Protein AF-A0A5M8FID5-F1 (afdb_monomer)

Secondary structure (DSSP, 8-state):
---HHHHHHHHHHHHHHHHHTTTGGG-TT-HHHHHHHHHHHHHHHHHIIIIIHHHHHHHSPPP-HHHHHTTTTSHHHHHHHHHHHHHHHHHHHHHT----GGGSPP------

Organism: NCBI:txid424902

Radius of gyration: 14.13 Å; Cα contacts (8 Å, |Δi|>4): 134; chains: 1; bounding box: 32×46×34 Å

Sequence (112 aa):
MSDPEILSQLFDLLAELTAESEGYLDRQDDPQLWYNRGYANGMAAALRALGLGDRVDALIEPDPYEVARDQDHLPWGKAYAHGRDLGATQTYEVLGADRHPDLQPPTSTPHA

pLDDT: mean 87.91, std 15.51, range [40.5, 98.31]

Structure (mmCIF, N/CA/C/O backbone):
data_AF-A0A5M8FID5-F1
#
_entry.id   AF-A0A5M8FID5-F1
#
loop_
_atom_site.group_PDB
_atom_site.id
_atom_site.type_symbol
_atom_site.label_atom_id
_atom_site.label_alt_id
_atom_site.label_comp_id
_atom_site.label_asym_id
_atom_site.label_entity_id
_atom_site.label_seq_id
_atom_site.pdbx_PDB_ins_code
_atom_site.Cartn_x
_atom_site.Cartn_y
_atom_site.Cartn_z
_atom_site.occupancy
_atom_site.B_iso_or_equiv
_atom_site.auth_seq_id
_atom_site.auth_comp_id
_atom_site.auth_asym_id
_atom_site.auth_atom_id
_atom_site.pdbx_PDB_model_num
ATOM 1 N N . MET A 1 1 ? -10.101 4.169 19.917 1.00 52.84 1 MET A N 1
ATOM 2 C CA . MET A 1 1 ? -10.850 4.639 18.734 1.00 52.84 1 MET A CA 1
ATOM 3 C C . MET A 1 1 ? -9.875 5.450 17.918 1.00 52.84 1 MET A C 1
ATOM 5 O O . MET A 1 1 ? -9.448 6.484 18.413 1.00 52.84 1 MET A O 1
ATOM 9 N N . SER A 1 2 ? -9.442 4.937 16.769 1.00 65.06 2 SER A N 1
ATOM 10 C CA . SER A 1 2 ? -8.524 5.664 15.891 1.00 65.06 2 SER A CA 1
ATOM 11 C C . SER A 1 2 ? -9.199 6.942 15.391 1.00 65.06 2 SER A C 1
ATOM 13 O O . SER A 1 2 ? -10.412 6.955 15.167 1.00 65.06 2 SER A O 1
ATOM 15 N N . ASP A 1 3 ? -8.428 8.018 15.286 1.00 85.31 3 ASP A N 1
ATOM 16 C CA . ASP A 1 3 ? -8.919 9.324 14.853 1.00 85.31 3 ASP A CA 1
ATOM 17 C C . ASP A 1 3 ? -9.439 9.233 13.400 1.00 85.31 3 ASP A C 1
ATOM 19 O O . ASP A 1 3 ? -8.704 8.761 12.524 1.00 85.31 3 ASP A O 1
ATOM 23 N N . PRO A 1 4 ? -10.696 9.628 13.112 1.00 87.44 4 PRO A N 1
ATOM 24 C CA . PRO A 1 4 ? -11.240 9.590 11.755 1.00 87.44 4 PRO A CA 1
ATOM 25 C C . PRO A 1 4 ? -10.421 10.412 10.749 1.00 87.44 4 PRO A C 1
ATOM 27 O O . PRO A 1 4 ? -10.412 10.066 9.567 1.00 87.44 4 PRO A O 1
ATOM 30 N N . GLU A 1 5 ? -9.720 11.458 11.196 1.00 92.75 5 GLU A N 1
ATOM 31 C CA . GLU A 1 5 ? -8.836 12.252 10.344 1.00 92.75 5 GLU A CA 1
ATOM 32 C C . GLU A 1 5 ? -7.596 11.453 9.927 1.00 92.75 5 GLU A C 1
ATOM 34 O O . GLU A 1 5 ? -7.293 11.364 8.737 1.00 92.75 5 GLU A O 1
ATOM 39 N N . ILE A 1 6 ? -6.942 10.782 10.882 1.00 94.00 6 ILE A N 1
ATOM 40 C CA . ILE A 1 6 ? -5.803 9.888 10.616 1.00 94.00 6 ILE A CA 1
ATOM 41 C C . ILE A 1 6 ? -6.211 8.783 9.645 1.00 94.00 6 ILE A C 1
ATOM 43 O O . ILE A 1 6 ? -5.477 8.465 8.709 1.00 94.00 6 ILE A O 1
ATOM 47 N N . LEU A 1 7 ? -7.399 8.208 9.838 1.00 94.81 7 LEU A N 1
ATOM 48 C CA . LEU A 1 7 ? -7.888 7.173 8.942 1.00 94.81 7 LEU A CA 1
ATOM 49 C C . LEU A 1 7 ? -8.059 7.701 7.512 1.00 94.81 7 LEU A C 1
ATOM 51 O O . LEU A 1 7 ? -7.703 7.001 6.570 1.00 94.81 7 LEU A O 1
ATOM 55 N N . SER A 1 8 ? -8.575 8.923 7.339 1.00 95.62 8 SER A N 1
ATOM 56 C CA . SER A 1 8 ? -8.664 9.551 6.015 1.00 95.62 8 SER A CA 1
ATOM 57 C C . SER A 1 8 ? -7.287 9.726 5.383 1.00 95.62 8 SER A C 1
ATOM 59 O O . SER A 1 8 ? -7.090 9.286 4.256 1.00 95.62 8 SER A O 1
ATOM 61 N N . GLN A 1 9 ? -6.324 10.268 6.133 1.00 96.88 9 GLN A N 1
ATOM 62 C CA . GLN A 1 9 ? -4.959 10.489 5.646 1.00 96.88 9 GLN A CA 1
ATOM 63 C C . GLN A 1 9 ? -4.275 9.184 5.212 1.00 96.88 9 GLN A C 1
ATOM 65 O O . GLN A 1 9 ? -3.566 9.167 4.211 1.00 96.88 9 GLN A O 1
ATOM 70 N N . LEU A 1 10 ? -4.513 8.072 5.917 1.00 97.25 10 LEU A N 1
ATOM 71 C CA . LEU A 1 10 ? -3.990 6.761 5.516 1.00 97.25 10 LEU A CA 1
ATOM 72 C C . LEU A 1 10 ? -4.589 6.267 4.195 1.00 97.25 10 LEU A C 1
ATOM 74 O O . LEU A 1 10 ? -3.874 5.662 3.400 1.00 97.25 10 LEU A O 1
ATOM 78 N N . PHE A 1 11 ? -5.880 6.510 3.950 1.00 97.81 11 PHE A N 1
ATOM 79 C CA . PHE A 1 11 ? -6.495 6.171 2.666 1.00 97.81 11 PHE A CA 1
ATOM 80 C C . PHE A 1 11 ? -5.988 7.072 1.539 1.00 97.81 11 PHE A C 1
ATOM 82 O O . PHE A 1 11 ? -5.700 6.563 0.459 1.00 97.81 11 PHE A O 1
ATOM 89 N N . ASP A 1 12 ? -5.820 8.369 1.792 1.00 98.12 12 ASP A N 1
ATOM 90 C CA . ASP A 1 12 ? -5.274 9.301 0.801 1.00 98.12 12 ASP A CA 1
ATOM 91 C C . ASP A 1 12 ? -3.842 8.898 0.412 1.00 98.12 12 ASP A C 1
ATOM 93 O O . ASP A 1 12 ? -3.540 8.743 -0.771 1.00 98.12 12 ASP A O 1
ATOM 97 N N . LEU A 1 13 ? -2.996 8.597 1.404 1.00 98.25 13 LEU A N 1
ATOM 98 C CA . LEU A 1 13 ? -1.633 8.111 1.185 1.00 98.25 13 LEU A CA 1
ATOM 99 C C . LEU A 1 13 ? -1.604 6.763 0.449 1.00 98.25 13 LEU A C 1
ATOM 101 O O . LEU A 1 13 ? -0.769 6.554 -0.429 1.00 98.25 13 LEU A O 1
ATOM 105 N N . LEU A 1 14 ? -2.507 5.837 0.789 1.00 98.31 14 LEU A N 1
ATOM 106 C CA . LEU A 1 14 ? -2.613 4.554 0.094 1.00 98.31 14 LEU A CA 1
ATOM 107 C C . LEU A 1 14 ? -2.920 4.754 -1.396 1.00 98.31 14 LEU A C 1
ATOM 109 O O . LEU A 1 14 ? -2.298 4.104 -2.239 1.00 98.31 14 LEU A O 1
ATOM 113 N N . ALA A 1 15 ? -3.869 5.635 -1.717 1.00 98.06 15 ALA A N 1
ATOM 114 C CA . ALA A 1 15 ? -4.233 5.935 -3.097 1.00 98.06 15 ALA A CA 1
ATOM 115 C C . ALA A 1 15 ? -3.068 6.582 -3.858 1.00 98.06 15 ALA A C 1
ATOM 117 O O . ALA A 1 15 ? -2.745 6.139 -4.959 1.00 98.06 15 ALA A O 1
ATOM 118 N N . GLU A 1 16 ? -2.409 7.572 -3.252 1.00 98.19 16 GLU A N 1
ATOM 119 C CA . GLU A 1 16 ? -1.258 8.269 -3.833 1.00 98.19 16 GLU A CA 1
ATOM 120 C C . GLU A 1 16 ? -0.110 7.300 -4.129 1.00 98.19 16 GLU A C 1
ATOM 122 O O . GLU A 1 16 ? 0.293 7.160 -5.282 1.00 98.19 16 GLU A O 1
ATOM 127 N N . LEU A 1 17 ? 0.342 6.533 -3.131 1.00 97.88 17 LEU A N 1
ATOM 128 C CA . LEU A 1 17 ? 1.425 5.565 -3.319 1.00 97.88 17 LEU A CA 1
ATOM 129 C C . LEU A 1 17 ? 1.076 4.508 -4.366 1.00 97.88 17 LEU A C 1
ATOM 131 O O . LEU A 1 17 ? 1.946 4.102 -5.135 1.00 97.88 17 LEU A O 1
ATOM 135 N N . THR A 1 18 ? -0.178 4.052 -4.414 1.00 97.06 18 THR A N 1
ATOM 136 C CA . THR A 1 18 ? -0.621 3.074 -5.417 1.00 97.06 18 THR A CA 1
ATOM 137 C C . THR A 1 18 ? -0.577 3.667 -6.825 1.00 97.06 18 THR A C 1
ATOM 139 O O . THR A 1 18 ? -0.106 2.997 -7.741 1.00 97.06 18 THR A O 1
ATOM 142 N N . ALA A 1 19 ? -1.016 4.911 -7.008 1.00 96.75 19 ALA A N 1
ATOM 143 C CA . ALA A 1 19 ? -0.981 5.578 -8.306 1.00 96.75 19 ALA A CA 1
ATOM 144 C C . ALA A 1 19 ? 0.456 5.884 -8.758 1.00 96.75 19 ALA A C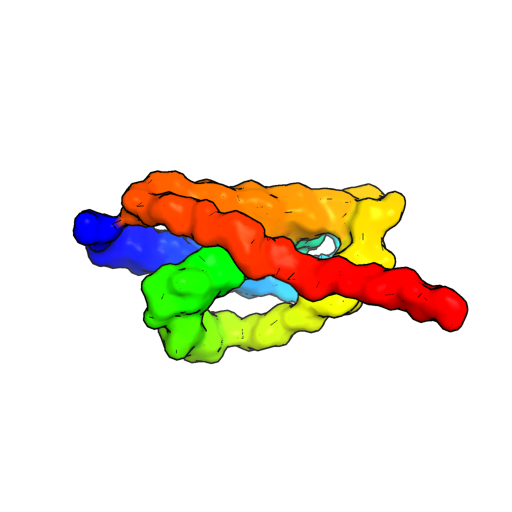 1
ATOM 146 O O . ALA A 1 19 ? 0.829 5.598 -9.891 1.00 96.75 19 ALA A O 1
ATOM 147 N N . GLU A 1 20 ? 1.295 6.411 -7.866 1.00 97.44 20 GLU A N 1
ATOM 148 C CA . GLU A 1 20 ? 2.677 6.781 -8.193 1.00 97.44 20 GLU A CA 1
ATOM 149 C C . GLU A 1 20 ? 3.575 5.580 -8.494 1.00 97.44 20 GLU A C 1
ATOM 151 O O . GLU A 1 20 ? 4.562 5.709 -9.215 1.00 97.44 20 GLU A O 1
ATOM 156 N N . SER A 1 21 ? 3.238 4.410 -7.949 1.00 96.44 21 SER A N 1
ATOM 157 C CA . SER A 1 21 ? 3.977 3.162 -8.161 1.00 96.44 21 SER A CA 1
ATOM 158 C C . SER A 1 21 ? 3.338 2.225 -9.188 1.00 96.44 21 SER A C 1
ATOM 160 O O . SER A 1 21 ? 3.673 1.038 -9.255 1.00 96.44 21 SER A O 1
ATOM 162 N N . GLU A 1 22 ? 2.421 2.731 -10.012 1.00 94.44 22 GLU A N 1
ATOM 163 C CA . GLU A 1 22 ? 1.894 1.977 -11.146 1.00 94.44 22 GLU A CA 1
ATOM 164 C C . GLU A 1 22 ? 3.022 1.578 -12.119 1.00 94.44 22 GLU A C 1
ATOM 166 O O . GLU A 1 22 ? 3.975 2.321 -12.355 1.00 94.44 22 GLU A O 1
ATOM 171 N N . GLY A 1 23 ? 2.949 0.359 -12.663 1.00 92.69 23 GLY A N 1
ATOM 172 C CA . GLY A 1 23 ? 3.966 -0.159 -13.586 1.00 92.69 23 GLY A CA 1
ATOM 173 C C . GLY A 1 23 ? 5.304 -0.532 -12.934 1.00 92.69 23 GLY A C 1
ATOM 174 O O . GLY A 1 23 ? 6.266 -0.812 -13.648 1.00 92.69 23 GL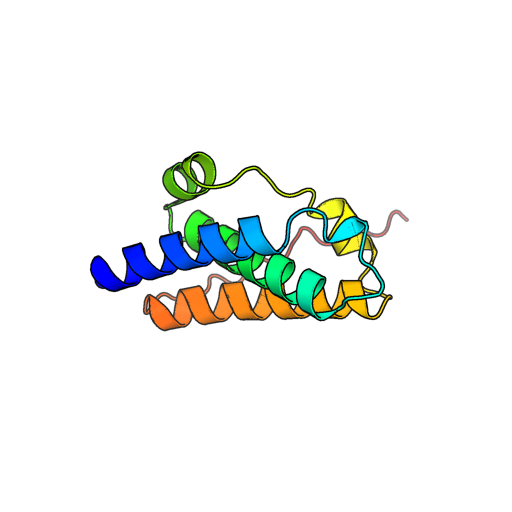Y A O 1
ATOM 175 N N . TYR A 1 24 ? 5.390 -0.586 -11.597 1.00 94.81 24 TYR A N 1
ATOM 176 C CA . TYR A 1 24 ? 6.628 -0.944 -10.886 1.00 94.81 24 TYR A CA 1
ATOM 177 C C . TYR A 1 24 ? 7.272 -2.255 -11.370 1.00 94.81 24 TYR A C 1
ATOM 179 O O . TYR A 1 24 ? 8.497 -2.343 -11.421 1.00 94.81 24 TYR A O 1
ATOM 187 N N . LEU A 1 25 ? 6.475 -3.248 -11.786 1.00 94.00 25 LEU A N 1
ATOM 188 C CA . LEU A 1 25 ? 6.972 -4.535 -12.291 1.00 94.00 25 LEU A CA 1
ATOM 189 C C . LEU A 1 25 ? 7.915 -4.388 -13.498 1.00 94.00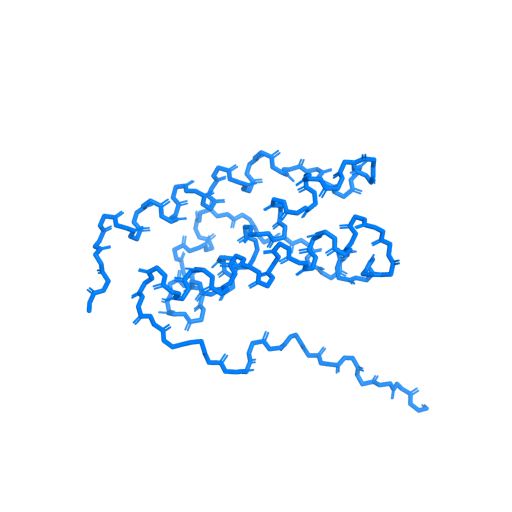 25 LEU A C 1
ATOM 191 O O . LEU A 1 25 ? 8.845 -5.185 -13.643 1.00 94.00 25 LEU A O 1
ATOM 195 N N . ASP A 1 26 ? 7.724 -3.347 -14.311 1.00 94.31 26 ASP A N 1
ATOM 196 C CA . ASP A 1 26 ? 8.550 -3.049 -15.484 1.00 94.31 26 ASP A CA 1
ATOM 197 C C . ASP A 1 26 ? 9.795 -2.207 -15.140 1.00 94.31 26 ASP A C 1
ATOM 199 O O . ASP A 1 26 ? 10.654 -1.972 -15.991 1.00 94.31 26 ASP A O 1
ATOM 203 N N . ARG A 1 27 ? 9.919 -1.752 -13.886 1.00 94.19 27 ARG A N 1
ATOM 204 C CA . ARG A 1 27 ? 10.958 -0.827 -13.399 1.00 94.19 27 ARG A CA 1
ATOM 205 C C . ARG A 1 27 ? 11.892 -1.485 -12.388 1.00 94.19 27 ARG A C 1
ATOM 207 O O . ARG A 1 27 ? 12.048 -1.031 -11.259 1.00 94.19 27 ARG A O 1
ATOM 214 N N . GLN A 1 28 ? 12.526 -2.584 -12.786 1.00 93.81 28 GLN A N 1
ATOM 215 C CA . GLN A 1 28 ? 13.513 -3.304 -11.958 1.00 93.81 28 GLN A CA 1
ATOM 216 C C . GLN A 1 28 ? 14.766 -2.461 -11.645 1.00 93.81 28 GLN A C 1
ATOM 218 O O . GLN A 1 28 ? 15.516 -2.758 -10.716 1.00 93.81 28 GLN A O 1
ATOM 223 N N . ASP A 1 29 ? 14.990 -1.402 -12.425 1.00 95.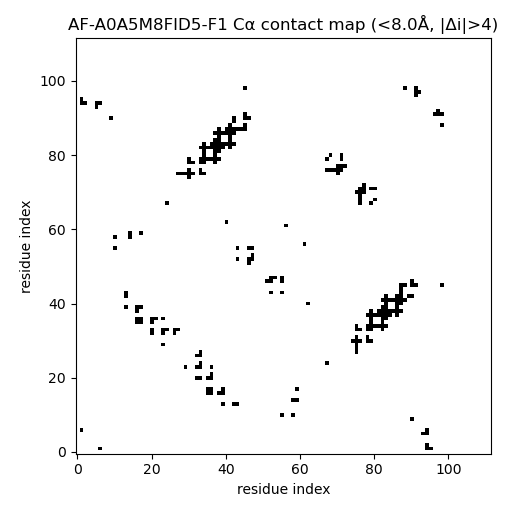00 29 ASP A N 1
ATOM 224 C CA . ASP A 1 29 ? 16.039 -0.402 -12.243 1.00 95.00 29 ASP A CA 1
ATOM 225 C C . ASP A 1 29 ? 15.737 0.611 -11.127 1.00 95.00 29 ASP A C 1
ATOM 227 O O . ASP A 1 29 ? 16.646 1.330 -10.712 1.00 95.00 29 ASP A O 1
ATOM 231 N N . ASP A 1 30 ? 14.500 0.649 -10.620 1.00 96.25 30 ASP A N 1
ATOM 232 C CA . ASP A 1 30 ? 14.054 1.584 -9.586 1.00 96.25 30 ASP A CA 1
ATOM 233 C C . ASP A 1 30 ? 13.534 0.853 -8.330 1.00 96.25 30 ASP A C 1
ATOM 235 O O . ASP A 1 30 ? 12.329 0.641 -8.155 1.00 96.25 30 ASP A O 1
ATOM 239 N N . PRO A 1 31 ? 14.429 0.473 -7.398 1.00 94.56 31 PRO A N 1
ATOM 240 C CA . PRO A 1 31 ? 14.034 -0.168 -6.146 1.00 94.56 31 PRO A CA 1
ATOM 241 C C . PRO A 1 31 ? 13.118 0.686 -5.260 1.00 94.56 31 PRO A C 1
ATOM 243 O O . PRO A 1 31 ? 12.393 0.125 -4.439 1.00 94.56 31 PRO A O 1
ATOM 246 N N . GLN A 1 32 ? 13.139 2.018 -5.394 1.00 96.75 32 GLN A N 1
ATOM 247 C CA . GLN A 1 32 ? 12.273 2.891 -4.600 1.00 96.75 32 GLN A CA 1
ATOM 248 C C . GLN A 1 32 ? 10.817 2.748 -5.045 1.00 96.75 32 GLN A C 1
ATOM 250 O O . GLN A 1 32 ? 9.923 2.692 -4.202 1.00 96.75 32 GLN A O 1
ATOM 255 N N . LEU A 1 33 ? 10.581 2.608 -6.351 1.00 96.69 33 LEU A N 1
ATOM 256 C CA . LEU A 1 33 ? 9.245 2.364 -6.891 1.00 96.69 33 LEU A CA 1
ATOM 257 C C . LEU A 1 33 ? 8.661 1.038 -6.376 1.00 96.69 33 LEU A C 1
ATOM 259 O O . LEU A 1 33 ? 7.507 0.980 -5.946 1.00 96.69 33 LEU A O 1
ATOM 263 N N . TRP A 1 34 ? 9.491 -0.008 -6.325 1.00 97.06 34 TRP A N 1
ATOM 264 C CA . TRP A 1 34 ? 9.134 -1.302 -5.735 1.00 97.06 34 TRP A CA 1
ATOM 265 C C . TRP A 1 34 ? 8.847 -1.203 -4.238 1.00 97.06 34 TRP A C 1
ATOM 267 O O . TRP A 1 34 ? 7.866 -1.776 -3.762 1.00 97.06 34 TRP A O 1
ATOM 277 N N . TYR A 1 35 ? 9.673 -0.463 -3.495 1.00 97.69 35 TYR A N 1
ATOM 278 C CA . TYR A 1 35 ? 9.447 -0.204 -2.075 1.00 97.69 35 TYR A CA 1
ATOM 279 C C . TYR A 1 35 ? 8.109 0.502 -1.834 1.00 97.69 35 TYR A C 1
ATOM 281 O O . TYR A 1 35 ? 7.335 0.045 -0.995 1.00 97.69 35 TYR A O 1
ATOM 289 N N . ASN A 1 36 ? 7.809 1.567 -2.585 1.00 97.69 36 ASN A N 1
ATOM 290 C CA . ASN A 1 36 ? 6.572 2.338 -2.443 1.00 97.69 36 ASN A CA 1
ATOM 291 C C . ASN A 1 36 ? 5.338 1.468 -2.703 1.00 97.69 36 ASN A C 1
ATOM 293 O O . ASN A 1 36 ? 4.393 1.485 -1.911 1.00 97.69 36 ASN A O 1
ATOM 297 N N . ARG A 1 37 ? 5.376 0.638 -3.755 1.00 97.25 37 ARG A N 1
ATOM 298 C CA . ARG A 1 37 ? 4.301 -0.323 -4.024 1.00 97.25 37 ARG A CA 1
ATOM 299 C C . ARG A 1 37 ? 4.153 -1.349 -2.911 1.00 97.25 37 ARG A C 1
ATOM 301 O O . ARG A 1 37 ? 3.041 -1.633 -2.471 1.00 97.25 37 ARG A O 1
ATOM 308 N N . GLY A 1 38 ? 5.275 -1.892 -2.440 1.00 96.62 38 GLY A N 1
ATOM 309 C CA . GLY A 1 38 ? 5.301 -2.795 -1.297 1.00 96.62 38 GLY A CA 1
ATOM 310 C C . GLY A 1 38 ? 4.618 -2.162 -0.091 1.00 96.62 38 GLY A C 1
ATOM 311 O O . GLY A 1 38 ? 3.711 -2.762 0.481 1.00 96.62 38 GLY A O 1
ATOM 312 N N . TYR A 1 39 ? 4.991 -0.926 0.238 1.00 98.00 39 TYR A N 1
ATOM 313 C CA . TYR A 1 39 ? 4.439 -0.155 1.347 1.00 98.00 39 TYR A CA 1
ATOM 314 C C . TYR A 1 39 ? 2.924 0.027 1.238 1.00 98.00 39 TYR A C 1
ATOM 316 O O . TYR A 1 39 ? 2.208 -0.339 2.172 1.00 98.00 39 TYR A O 1
ATOM 324 N N . ALA A 1 40 ? 2.426 0.472 0.080 1.00 97.88 40 ALA A N 1
ATOM 325 C CA . ALA A 1 40 ? 0.992 0.578 -0.197 1.00 97.88 40 ALA A CA 1
ATOM 326 C C . ALA A 1 40 ? 0.261 -0.761 0.015 1.00 97.88 40 ALA A C 1
ATOM 328 O O . ALA A 1 40 ? -0.748 -0.832 0.719 1.00 97.88 40 ALA A O 1
ATOM 329 N N . ASN A 1 41 ? 0.810 -1.862 -0.501 1.00 96.69 41 ASN A N 1
ATOM 330 C CA . ASN A 1 41 ? 0.224 -3.191 -0.320 1.00 96.69 41 ASN A CA 1
ATOM 331 C C . ASN A 1 41 ? 0.251 -3.664 1.143 1.00 96.69 41 ASN A C 1
ATOM 333 O O . ASN A 1 41 ? -0.667 -4.358 1.588 1.00 96.69 41 ASN A O 1
ATOM 337 N N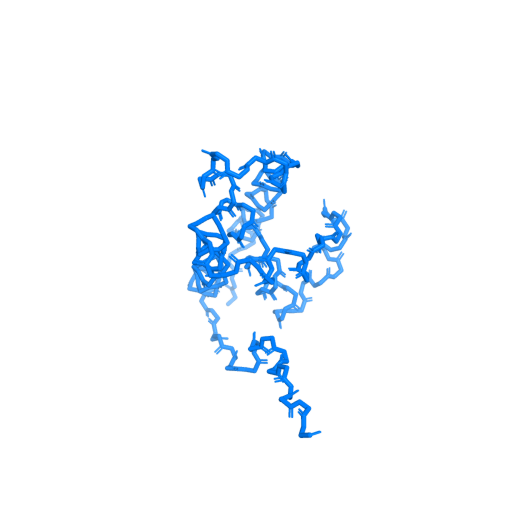 . GLY A 1 42 ? 1.277 -3.281 1.905 1.00 96.44 42 GLY A N 1
ATOM 338 C CA . GLY A 1 42 ? 1.354 -3.497 3.348 1.00 96.44 42 GLY A CA 1
ATOM 339 C C . GLY A 1 42 ? 0.242 -2.769 4.102 1.00 96.44 42 GLY A C 1
ATOM 340 O O . GLY A 1 42 ? -0.470 -3.390 4.895 1.00 96.44 42 GLY A O 1
ATOM 341 N N . MET A 1 43 ? 0.044 -1.481 3.802 1.00 97.69 43 MET A N 1
ATOM 342 C CA . MET A 1 43 ? -1.052 -0.679 4.359 1.00 97.69 43 MET A CA 1
ATOM 343 C C . MET A 1 43 ? -2.411 -1.301 4.028 1.00 97.69 43 MET A C 1
ATOM 345 O O . MET A 1 43 ? -3.225 -1.531 4.920 1.00 97.69 43 MET A O 1
ATOM 349 N N . ALA A 1 44 ? -2.641 -1.646 2.759 1.00 97.12 44 ALA A N 1
ATOM 350 C CA . ALA A 1 44 ? -3.885 -2.254 2.302 1.00 97.12 44 ALA A CA 1
ATOM 351 C C . ALA A 1 44 ? -4.181 -3.582 3.020 1.00 97.12 44 ALA A C 1
ATOM 353 O O . ALA A 1 44 ? -5.321 -3.839 3.408 1.00 97.12 44 ALA A O 1
ATOM 354 N N . ALA A 1 45 ? -3.164 -4.425 3.232 1.00 95.19 45 ALA A N 1
ATOM 355 C CA . ALA A 1 45 ? -3.312 -5.674 3.975 1.00 95.19 45 ALA A CA 1
ATOM 356 C C . ALA A 1 45 ? -3.681 -5.436 5.450 1.00 95.19 45 ALA A C 1
ATOM 358 O O . ALA A 1 45 ? -4.577 -6.104 5.969 1.00 95.19 45 ALA A O 1
ATOM 359 N N . ALA A 1 46 ? -3.039 -4.471 6.113 1.00 95.94 46 ALA A N 1
ATOM 360 C CA . ALA A 1 46 ? -3.360 -4.108 7.493 1.00 95.94 46 ALA A CA 1
ATOM 361 C C . ALA A 1 46 ? -4.778 -3.525 7.618 1.00 95.94 46 ALA A C 1
ATOM 363 O O . ALA A 1 46 ? -5.557 -3.976 8.454 1.00 95.94 46 ALA A O 1
ATOM 364 N N . LEU A 1 47 ? -5.159 -2.590 6.743 1.00 96.00 47 LEU A N 1
ATOM 365 C CA . LEU A 1 47 ? -6.502 -2.000 6.722 1.00 96.00 47 LEU A CA 1
ATOM 366 C C . LEU A 1 47 ? -7.588 -3.061 6.483 1.00 96.00 47 LEU A C 1
ATOM 368 O O . LEU A 1 47 ? -8.604 -3.067 7.180 1.00 96.00 47 LEU A O 1
ATOM 372 N N . ARG A 1 48 ? -7.363 -4.010 5.563 1.00 95.62 48 ARG A N 1
ATOM 373 C CA . ARG A 1 48 ? -8.263 -5.160 5.359 1.00 95.62 48 ARG A CA 1
ATOM 374 C C . ARG A 1 48 ? -8.417 -5.993 6.631 1.00 95.62 48 ARG A C 1
ATOM 376 O O . ARG A 1 48 ? -9.542 -6.292 7.023 1.00 95.62 48 ARG A O 1
ATOM 383 N N . ALA A 1 49 ? -7.313 -6.325 7.298 1.00 95.44 49 ALA A N 1
ATOM 384 C CA . ALA A 1 49 ? -7.327 -7.102 8.539 1.00 95.44 49 ALA A CA 1
ATOM 385 C C . ALA A 1 49 ? -8.029 -6.379 9.703 1.00 95.44 49 ALA A C 1
ATOM 387 O O . ALA A 1 49 ? -8.617 -7.025 10.567 1.00 95.44 49 ALA A O 1
ATOM 388 N N . LEU A 1 50 ? -8.032 -5.045 9.692 1.00 94.12 50 LEU A N 1
ATOM 389 C CA . LEU A 1 50 ? -8.771 -4.203 10.637 1.00 94.12 50 LEU A CA 1
ATOM 390 C C . LEU A 1 50 ? -10.268 -4.060 10.295 1.00 94.12 50 LEU A C 1
ATOM 392 O O . LEU A 1 50 ? -10.977 -3.299 10.951 1.00 94.12 50 LEU A O 1
ATOM 396 N N . GLY A 1 51 ? -10.767 -4.781 9.284 1.00 95.31 51 GLY A N 1
ATOM 397 C CA . GLY A 1 51 ? -12.177 -4.774 8.886 1.00 95.31 51 GLY A CA 1
ATOM 398 C C . GLY A 1 51 ? -12.556 -3.654 7.916 1.00 95.31 51 GLY A C 1
ATOM 399 O O . GLY A 1 51 ? -13.739 -3.419 7.693 1.00 95.31 51 GLY A O 1
ATOM 400 N N . LEU A 1 52 ? -11.577 -2.967 7.320 1.00 95.62 52 LEU A N 1
ATOM 401 C CA . LEU A 1 52 ? -11.803 -1.875 6.365 1.00 95.62 52 LEU A CA 1
ATOM 402 C C . LEU A 1 52 ? -11.682 -2.330 4.902 1.00 95.62 52 LEU A C 1
ATOM 404 O O . LEU A 1 52 ? -11.450 -1.506 4.016 1.00 95.62 52 LEU A O 1
ATOM 408 N N . GLY A 1 53 ? -11.819 -3.634 4.644 1.00 95.50 53 GLY A N 1
ATOM 409 C CA . GLY A 1 53 ? -11.560 -4.220 3.329 1.00 95.50 53 GLY A CA 1
ATOM 410 C C . GLY A 1 53 ? -12.419 -3.643 2.213 1.00 95.50 53 GLY A C 1
ATOM 411 O O . GLY A 1 53 ? -11.863 -3.213 1.210 1.00 95.50 53 GLY A O 1
ATOM 412 N N . ASP A 1 54 ? -13.724 -3.482 2.438 1.00 96.31 54 ASP A N 1
ATOM 413 C CA . ASP A 1 54 ? -14.633 -2.898 1.443 1.00 96.31 54 ASP A CA 1
ATOM 414 C C . ASP A 1 54 ? -14.193 -1.494 0.996 1.00 96.31 54 ASP A C 1
ATOM 416 O O . ASP A 1 54 ? -14.331 -1.126 -0.170 1.00 96.31 54 ASP A O 1
ATOM 420 N N . ARG A 1 55 ? -13.631 -0.696 1.915 1.00 96.00 55 ARG A N 1
ATOM 421 C CA . ARG A 1 55 ? -13.140 0.652 1.597 1.00 96.00 55 ARG A CA 1
ATOM 422 C C . ARG A 1 55 ? -11.820 0.611 0.833 1.00 96.00 55 ARG A C 1
ATOM 424 O O . ARG A 1 55 ? -11.622 1.442 -0.045 1.00 96.00 55 ARG A O 1
ATOM 431 N N . VAL A 1 56 ? -10.936 -0.334 1.155 1.00 97.31 56 VAL A N 1
ATOM 432 C CA . VAL A 1 56 ? -9.698 -0.561 0.395 1.00 97.31 56 VAL A CA 1
ATOM 433 C C . VAL A 1 56 ? -10.031 -1.008 -1.029 1.00 97.31 56 VAL A C 1
ATOM 435 O O . VAL A 1 56 ? -9.507 -0.439 -1.980 1.00 97.31 56 VAL A O 1
ATOM 438 N N . ASP A 1 57 ? -10.935 -1.974 -1.178 1.00 95.06 57 ASP A N 1
ATOM 439 C CA . ASP A 1 57 ? -11.294 -2.561 -2.473 1.00 95.06 57 ASP A CA 1
ATOM 440 C C . ASP A 1 57 ? -12.069 -1.579 -3.370 1.00 95.06 57 ASP A C 1
ATOM 442 O O . ASP A 1 57 ? -12.009 -1.675 -4.592 1.00 95.06 57 ASP A O 1
ATOM 446 N N . ALA A 1 58 ? -12.765 -0.601 -2.781 1.00 96.00 58 ALA A N 1
ATOM 447 C CA . ALA A 1 58 ? -13.372 0.507 -3.518 1.00 96.00 58 ALA A CA 1
ATOM 448 C C . ALA A 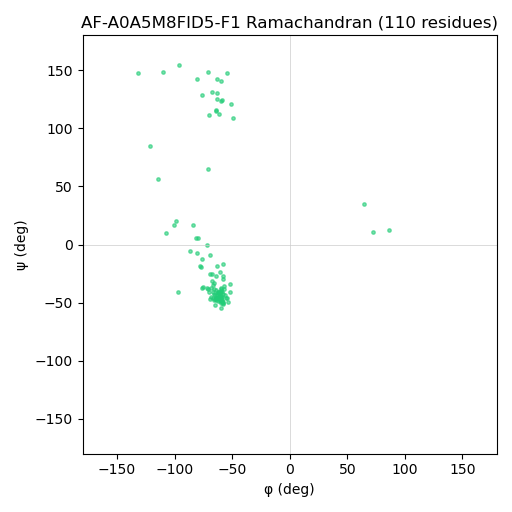1 58 ? -12.363 1.590 -3.949 1.00 96.00 58 ALA A C 1
ATOM 450 O O . ALA A 1 58 ? -12.682 2.397 -4.822 1.00 96.00 58 ALA A O 1
ATOM 451 N N . LEU A 1 59 ? -11.189 1.652 -3.312 1.00 95.69 59 LEU A N 1
ATOM 452 C CA . LEU A 1 59 ? -10.206 2.716 -3.513 1.00 95.69 59 LEU A CA 1
ATOM 453 C C . LEU A 1 59 ? -9.105 2.332 -4.504 1.00 95.69 59 LEU A C 1
ATOM 455 O O . LEU A 1 59 ? -8.690 3.173 -5.297 1.00 95.69 59 LEU A O 1
ATOM 459 N N . ILE A 1 60 ? -8.615 1.094 -4.435 1.00 94.44 60 ILE A N 1
ATOM 460 C CA . ILE A 1 60 ? -7.482 0.628 -5.238 1.00 94.44 60 ILE A CA 1
ATOM 461 C C . ILE A 1 60 ? -7.779 -0.714 -5.900 1.00 94.44 60 ILE A C 1
ATOM 463 O O . ILE A 1 60 ? -8.455 -1.573 -5.333 1.00 94.44 60 ILE A O 1
ATOM 467 N N . GLU A 1 61 ? -7.217 -0.917 -7.089 1.00 89.50 61 GLU A N 1
ATOM 468 C CA . GLU A 1 61 ? -7.282 -2.212 -7.758 1.00 89.50 61 GLU A CA 1
ATOM 469 C C . GLU A 1 61 ? -6.406 -3.257 -7.042 1.00 89.50 61 GLU A C 1
ATOM 471 O O . GLU A 1 61 ? -5.363 -2.917 -6.470 1.00 89.50 61 GLU A O 1
ATOM 476 N N . PRO A 1 62 ? -6.793 -4.547 -7.068 1.00 83.62 62 PRO A N 1
ATOM 477 C CA . PRO A 1 62 ? -5.956 -5.620 -6.550 1.00 83.62 62 PRO A CA 1
ATOM 478 C C . PRO A 1 62 ? -4.600 -5.676 -7.264 1.00 83.62 62 PRO A C 1
ATOM 480 O O . PRO A 1 62 ? -4.527 -5.836 -8.480 1.00 83.62 62 PRO A O 1
ATOM 483 N N . ASP A 1 63 ? -3.517 -5.602 -6.494 1.00 84.56 63 ASP A N 1
ATOM 484 C CA . ASP A 1 63 ? -2.161 -5.708 -7.029 1.00 84.56 63 ASP A CA 1
ATOM 485 C C . ASP A 1 63 ? -1.764 -7.180 -7.271 1.00 84.56 63 ASP A C 1
ATOM 487 O O . ASP A 1 63 ? -2.099 -8.041 -6.445 1.00 84.56 63 ASP A O 1
ATOM 491 N N . PRO A 1 64 ? -1.018 -7.510 -8.348 1.00 80.12 64 PRO A N 1
ATOM 492 C CA . PRO A 1 64 ? -0.495 -8.856 -8.603 1.00 80.12 64 PRO A CA 1
ATOM 493 C C . PRO A 1 64 ? 0.641 -9.244 -7.636 1.00 80.12 64 PRO A C 1
ATOM 495 O O . PRO A 1 64 ? 1.780 -9.485 -8.037 1.00 80.12 64 PRO A O 1
ATOM 498 N N . TYR A 1 65 ? 0.317 -9.365 -6.346 1.00 76.06 65 TYR A N 1
ATOM 499 C CA . TYR A 1 65 ? 1.266 -9.637 -5.265 1.00 76.06 65 TYR A CA 1
ATOM 500 C C . TYR A 1 65 ? 2.168 -10.849 -5.526 1.00 76.06 65 TYR A C 1
ATOM 502 O O . TYR A 1 65 ? 3.361 -10.800 -5.234 1.00 76.06 65 TYR A O 1
ATOM 510 N N . GLU A 1 66 ? 1.610 -11.928 -6.074 1.00 80.06 66 GLU A N 1
ATOM 511 C CA . GLU A 1 66 ? 2.341 -13.172 -6.330 1.00 80.06 66 GLU A CA 1
ATOM 512 C C . GLU A 1 66 ? 3.570 -12.933 -7.228 1.00 80.06 66 GLU A C 1
ATOM 514 O O . GLU A 1 66 ? 4.648 -13.446 -6.946 1.00 80.06 66 GLU A O 1
ATOM 519 N N . VAL A 1 67 ? 3.451 -12.054 -8.231 1.00 82.25 67 VAL A N 1
ATOM 520 C CA . VAL A 1 67 ? 4.544 -11.729 -9.165 1.00 82.25 67 VAL A CA 1
ATOM 521 C C . VAL A 1 67 ? 5.682 -10.978 -8.471 1.00 82.25 67 VAL A C 1
ATOM 523 O O . VAL A 1 67 ? 6.854 -11.202 -8.779 1.00 82.25 67 VAL A O 1
ATOM 526 N N . ALA A 1 68 ? 5.356 -10.081 -7.538 1.00 82.19 68 ALA A N 1
ATOM 527 C CA . ALA A 1 68 ? 6.355 -9.335 -6.778 1.00 82.19 68 ALA A CA 1
ATOM 528 C C . ALA A 1 68 ? 7.007 -10.188 -5.681 1.00 82.19 68 ALA A C 1
ATOM 530 O O . ALA A 1 68 ? 8.213 -10.084 -5.452 1.00 82.19 68 ALA A O 1
ATOM 531 N N . ARG A 1 69 ? 6.224 -11.054 -5.024 1.00 77.56 69 ARG A N 1
ATOM 532 C CA . ARG A 1 69 ? 6.695 -11.956 -3.963 1.00 77.56 69 ARG A CA 1
ATOM 533 C C . ARG A 1 69 ? 7.769 -12.916 -4.466 1.00 77.56 69 ARG A C 1
ATOM 535 O O . ARG A 1 69 ? 8.759 -13.125 -3.775 1.00 77.56 69 ARG A O 1
ATOM 542 N N . ASP A 1 70 ? 7.608 -13.450 -5.672 1.00 88.38 70 ASP A N 1
ATOM 543 C CA . ASP A 1 70 ? 8.534 -14.439 -6.233 1.00 88.38 70 ASP A CA 1
ATOM 544 C C . ASP A 1 70 ? 9.904 -13.832 -6.634 1.00 88.38 70 ASP A C 1
ATOM 546 O O . ASP A 1 70 ? 10.806 -14.539 -7.086 1.00 88.38 70 ASP A O 1
ATOM 550 N N . GLN A 1 71 ? 10.095 -12.520 -6.438 1.00 88.94 71 GLN A N 1
ATOM 551 C CA . GLN A 1 71 ? 11.324 -11.783 -6.755 1.00 88.94 71 GLN A CA 1
ATOM 552 C C . GLN A 1 71 ? 12.135 -11.366 -5.517 1.00 88.94 71 GLN A C 1
ATOM 554 O O . GLN A 1 71 ? 13.104 -10.620 -5.648 1.00 88.94 71 GLN A O 1
ATOM 559 N N . ASP A 1 72 ? 11.795 -11.851 -4.320 1.00 87.38 72 ASP A N 1
ATOM 560 C CA . ASP A 1 72 ? 12.451 -11.509 -3.041 1.00 87.38 72 ASP A CA 1
ATOM 561 C C . ASP A 1 72 ? 13.968 -11.806 -2.969 1.00 87.38 72 ASP A C 1
ATOM 563 O O . ASP A 1 72 ? 14.691 -11.280 -2.121 1.00 87.38 72 ASP A O 1
ATOM 567 N N . HIS A 1 73 ? 14.487 -12.622 -3.881 1.00 90.38 73 HIS A N 1
ATOM 568 C CA . HIS A 1 73 ? 15.910 -12.893 -4.035 1.00 90.38 73 HIS A CA 1
ATOM 569 C C . HIS A 1 73 ? 16.658 -11.757 -4.761 1.00 90.38 73 HIS A C 1
ATOM 571 O O . HIS A 1 73 ? 17.881 -11.644 -4.622 1.00 90.38 73 HIS A O 1
ATOM 577 N N . LEU A 1 74 ? 15.942 -10.887 -5.479 1.00 94.56 74 LEU A N 1
ATOM 578 C CA . LEU A 1 74 ? 16.466 -9.758 -6.252 1.00 94.56 74 LEU A CA 1
ATOM 579 C C . LEU A 1 74 ? 16.400 -8.450 -5.444 1.00 94.56 74 LEU A C 1
ATOM 581 O O . LEU A 1 74 ? 15.560 -8.316 -4.553 1.00 94.56 74 LEU A O 1
ATOM 585 N N . PRO A 1 75 ? 17.261 -7.451 -5.725 1.00 94.00 75 PRO A N 1
ATOM 586 C CA . PRO A 1 75 ? 17.306 -6.211 -4.943 1.00 94.00 75 PRO A CA 1
ATOM 587 C C . PRO A 1 75 ? 15.969 -5.458 -4.870 1.00 94.00 75 PRO A C 1
ATOM 589 O O . PRO A 1 75 ? 15.572 -5.019 -3.793 1.00 94.00 75 PRO A O 1
ATOM 592 N N . TRP A 1 76 ? 15.253 -5.342 -5.988 1.00 94.62 76 TRP A N 1
ATOM 593 C CA . TRP A 1 76 ? 13.957 -4.661 -6.050 1.00 94.62 76 TRP A CA 1
ATOM 594 C C . TRP A 1 76 ? 12.839 -5.459 -5.365 1.00 94.62 76 TRP A C 1
ATOM 596 O O . TRP A 1 76 ? 12.023 -4.881 -4.651 1.00 94.62 76 TRP A O 1
ATOM 606 N N . GLY A 1 77 ? 12.840 -6.792 -5.472 1.00 94.62 77 GLY A N 1
ATOM 607 C CA . GLY A 1 77 ? 11.892 -7.632 -4.738 1.00 94.62 77 GLY A CA 1
ATOM 608 C C . GLY A 1 77 ? 12.116 -7.583 -3.224 1.00 94.62 77 GLY A C 1
ATOM 609 O O . GLY A 1 77 ? 11.150 -7.532 -2.466 1.00 94.62 77 GLY A O 1
ATOM 610 N N . LYS A 1 78 ? 13.372 -7.474 -2.759 1.00 95.12 78 LYS A N 1
ATOM 611 C CA . LYS A 1 78 ? 13.679 -7.178 -1.343 1.00 95.12 78 LYS A CA 1
ATOM 612 C C . LYS A 1 78 ? 13.145 -5.818 -0.916 1.00 95.12 78 LYS A C 1
ATOM 614 O O . LYS A 1 78 ? 12.602 -5.708 0.181 1.00 95.12 78 LYS A O 1
ATOM 619 N N . ALA A 1 79 ? 13.288 -4.798 -1.764 1.00 96.69 79 ALA A N 1
ATOM 620 C CA . ALA A 1 79 ? 12.763 -3.463 -1.493 1.00 96.69 79 ALA A CA 1
ATOM 621 C C . ALA A 1 79 ? 11.235 -3.492 -1.342 1.00 96.69 79 ALA A C 1
ATOM 623 O O . ALA A 1 79 ? 10.708 -2.974 -0.360 1.00 96.69 79 ALA A O 1
ATOM 624 N N . TYR A 1 80 ? 10.539 -4.195 -2.237 1.00 96.31 80 TYR A N 1
ATOM 625 C CA . TYR A 1 80 ? 9.102 -4.438 -2.134 1.00 96.31 80 TYR A CA 1
ATOM 626 C C . TYR A 1 80 ? 8.718 -5.181 -0.849 1.00 96.31 80 TYR A C 1
ATOM 628 O O . TYR A 1 80 ? 7.836 -4.733 -0.116 1.00 96.31 80 TYR A O 1
ATOM 636 N N . ALA A 1 81 ? 9.387 -6.295 -0.537 1.00 94.81 81 ALA A N 1
ATOM 637 C CA . ALA A 1 81 ? 9.096 -7.081 0.661 1.00 94.81 81 ALA A CA 1
ATOM 638 C C . ALA A 1 81 ? 9.293 -6.254 1.942 1.00 94.81 81 ALA A C 1
ATOM 640 O O . ALA A 1 81 ? 8.468 -6.309 2.854 1.00 94.81 81 ALA A O 1
ATOM 641 N N . HIS A 1 82 ? 10.354 -5.445 1.983 1.00 96.25 82 HIS A N 1
ATOM 642 C CA . HIS A 1 82 ? 10.624 -4.550 3.099 1.00 96.25 82 HIS A CA 1
ATOM 643 C C . HIS A 1 82 ? 9.575 -3.441 3.221 1.00 96.25 82 HIS A C 1
ATOM 645 O O . HIS A 1 82 ? 9.048 -3.226 4.313 1.00 96.25 82 HIS A O 1
ATOM 651 N N . GLY A 1 83 ? 9.223 -2.793 2.106 1.00 97.44 83 GLY A N 1
ATOM 652 C CA . GLY A 1 83 ? 8.150 -1.802 2.061 1.00 97.44 83 GLY A CA 1
ATOM 653 C C . GLY A 1 83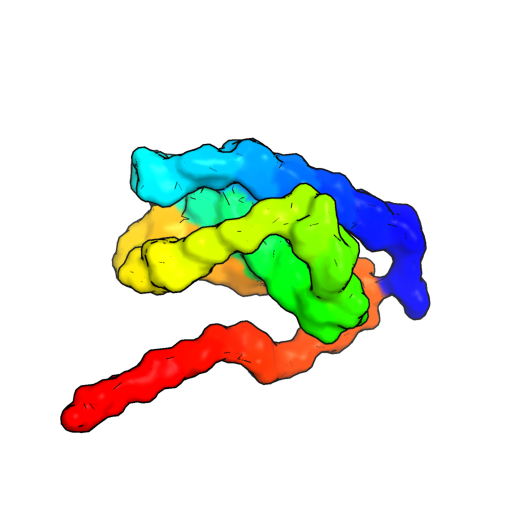 ? 6.848 -2.379 2.602 1.00 97.44 83 GLY A C 1
ATOM 654 O O . GLY A 1 83 ? 6.232 -1.781 3.476 1.00 97.44 83 GLY A O 1
ATOM 655 N N . ARG A 1 84 ? 6.479 -3.591 2.176 1.00 96.38 84 ARG A N 1
ATOM 656 C CA . ARG A 1 84 ? 5.264 -4.280 2.633 1.00 96.38 84 ARG A CA 1
ATOM 657 C C . ARG A 1 84 ? 5.232 -4.516 4.136 1.00 96.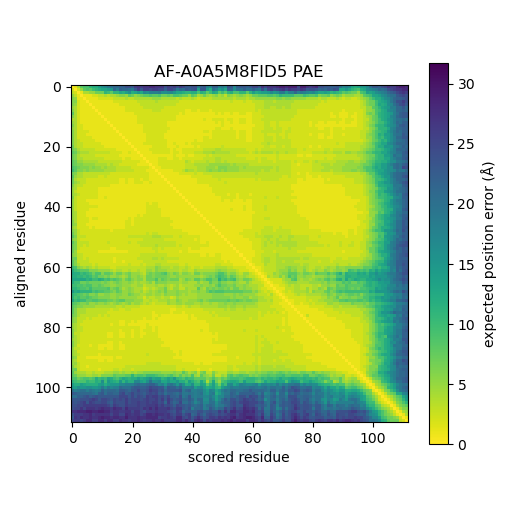38 84 ARG A C 1
ATOM 659 O O . ARG A 1 84 ? 4.198 -4.272 4.757 1.00 96.38 84 ARG A O 1
ATOM 666 N N . ASP A 1 85 ? 6.322 -4.996 4.725 1.00 96.31 85 ASP A N 1
ATOM 667 C CA . ASP A 1 85 ? 6.361 -5.216 6.172 1.00 96.31 85 ASP A CA 1
ATOM 668 C C . ASP A 1 85 ? 6.283 -3.897 6.958 1.00 96.31 85 ASP A C 1
ATOM 670 O O . ASP A 1 85 ? 5.531 -3.806 7.935 1.00 96.31 85 ASP A O 1
ATOM 674 N N . LEU A 1 86 ? 6.978 -2.852 6.494 1.00 97.75 86 LEU A N 1
ATOM 675 C CA . LEU A 1 86 ? 6.923 -1.524 7.111 1.00 97.75 86 LEU A CA 1
ATOM 676 C C . LEU A 1 86 ? 5.542 -0.877 6.984 1.00 97.75 86 LEU A C 1
ATOM 678 O O . LEU A 1 86 ? 5.005 -0.421 7.990 1.00 97.75 86 LEU A O 1
ATOM 682 N N . GLY A 1 87 ? 4.941 -0.884 5.794 1.00 97.75 87 GLY A N 1
ATOM 683 C CA . GLY A 1 87 ? 3.619 -0.301 5.555 1.00 97.75 87 GLY A CA 1
ATOM 684 C C . GLY A 1 87 ? 2.538 -0.957 6.408 1.00 97.75 87 GLY A C 1
ATOM 685 O O . GLY A 1 87 ? 1.706 -0.267 6.996 1.00 97.75 87 GLY A O 1
ATOM 686 N N . ALA A 1 88 ? 2.594 -2.283 6.566 1.00 96.75 88 ALA A N 1
ATOM 687 C CA . ALA A 1 88 ? 1.698 -2.990 7.473 1.00 96.75 88 ALA A CA 1
ATOM 688 C C . ALA A 1 88 ? 1.942 -2.585 8.935 1.00 96.75 88 ALA A C 1
ATOM 690 O O . ALA A 1 88 ? 1.005 -2.187 9.624 1.00 96.75 88 ALA A O 1
ATOM 691 N N . THR A 1 89 ? 3.192 -2.655 9.403 1.00 96.62 89 THR A N 1
ATOM 692 C CA . THR A 1 89 ? 3.563 -2.351 10.797 1.00 96.62 89 THR A CA 1
ATOM 693 C C . THR A 1 89 ? 3.161 -0.935 11.195 1.00 96.62 89 THR A C 1
ATOM 695 O O . THR A 1 89 ? 2.452 -0.752 12.181 1.00 96.62 89 THR A O 1
ATOM 698 N N . GLN A 1 90 ? 3.531 0.057 10.390 1.00 96.62 90 GLN A N 1
ATOM 699 C CA . GLN A 1 90 ? 3.259 1.461 10.686 1.00 96.62 90 GLN A CA 1
ATOM 700 C C . GLN A 1 90 ? 1.765 1.789 10.629 1.00 96.62 90 GLN A C 1
ATOM 702 O O . GLN A 1 90 ? 1.296 2.607 11.413 1.00 96.62 90 GLN A O 1
ATOM 707 N N . THR A 1 91 ? 0.988 1.112 9.775 1.00 96.62 91 THR A N 1
ATOM 708 C CA . THR A 1 91 ? -0.478 1.262 9.771 1.00 96.62 91 THR A CA 1
ATOM 709 C C . THR A 1 91 ? -1.085 0.853 11.116 1.00 96.62 91 THR A C 1
ATOM 711 O O . THR A 1 91 ? -1.925 1.574 11.655 1.00 96.62 91 THR A O 1
ATOM 714 N N . TYR A 1 92 ? -0.644 -0.272 11.688 1.00 94.94 92 TYR A N 1
ATOM 715 C CA . TYR A 1 92 ? -1.083 -0.708 13.018 1.00 94.94 92 TYR A CA 1
ATOM 716 C C . TYR A 1 92 ? -0.657 0.273 14.115 1.00 94.94 92 TYR A C 1
ATOM 718 O O . TYR A 1 92 ? -1.484 0.658 14.941 1.00 94.94 92 TYR A O 1
ATOM 726 N N . GLU A 1 93 ? 0.602 0.719 14.090 1.00 94.19 93 GLU A N 1
ATOM 727 C CA . GLU A 1 93 ? 1.145 1.673 15.065 1.00 94.19 93 GLU A CA 1
ATOM 728 C C . GLU A 1 93 ? 0.372 2.998 15.064 1.00 94.19 93 GLU A C 1
ATOM 730 O O . GLU A 1 93 ? -0.061 3.463 16.118 1.00 94.19 93 GLU A O 1
ATOM 735 N N . VAL A 1 94 ? 0.142 3.578 13.882 1.00 94.62 94 VAL A N 1
ATOM 736 C CA . VAL A 1 94 ? -0.574 4.852 13.714 1.00 94.62 94 VAL A CA 1
ATOM 737 C C . VAL A 1 94 ? -2.028 4.747 14.176 1.00 94.62 94 VAL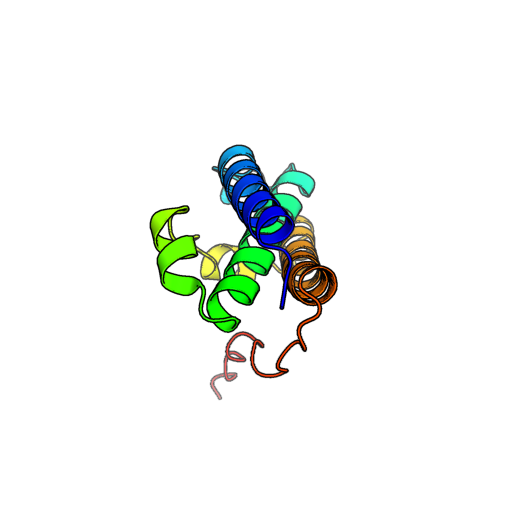 A C 1
ATOM 739 O O . VAL A 1 94 ? -2.551 5.668 14.802 1.00 94.62 94 VAL A O 1
ATOM 742 N N . LEU A 1 95 ? -2.689 3.619 13.906 1.00 92.56 95 LEU A N 1
ATOM 743 C CA . LEU A 1 95 ? -4.069 3.393 14.335 1.00 92.56 95 LEU A CA 1
ATOM 744 C C . LEU A 1 95 ? -4.184 2.959 15.805 1.00 92.56 95 LEU A C 1
ATOM 746 O O . LEU A 1 95 ? -5.306 2.908 16.320 1.00 92.56 95 LEU A O 1
ATOM 750 N N . GLY A 1 96 ? -3.061 2.684 16.479 1.00 89.88 96 GLY A N 1
ATOM 751 C CA . GLY A 1 96 ? -3.017 2.179 17.850 1.00 89.88 96 GLY A CA 1
ATOM 752 C C . GLY A 1 96 ? -3.645 0.790 17.990 1.00 89.88 96 GLY A C 1
ATOM 753 O O . GLY A 1 96 ? -4.315 0.523 18.988 1.00 89.88 96 GLY A O 1
ATOM 754 N N . ALA A 1 97 ? -3.498 -0.054 16.968 1.00 85.62 97 ALA A N 1
ATOM 755 C CA . ALA A 1 97 ? -4.065 -1.396 16.907 1.00 85.62 97 ALA A CA 1
ATOM 756 C C . ALA A 1 97 ? -2.973 -2.470 17.010 1.00 85.62 97 ALA A C 1
ATOM 758 O O . ALA A 1 97 ? -1.859 -2.285 16.524 1.00 85.62 97 ALA A O 1
ATOM 759 N N . ASP A 1 98 ? -3.304 -3.617 17.605 1.00 78.94 98 ASP A N 1
ATOM 760 C CA . ASP A 1 98 ? -2.378 -4.747 17.682 1.00 78.94 98 ASP A CA 1
ATOM 761 C C . ASP A 1 98 ? -2.286 -5.461 16.329 1.00 78.94 98 ASP A C 1
ATOM 763 O O . ASP A 1 98 ? -3.294 -5.866 15.741 1.00 78.94 98 ASP A O 1
ATOM 767 N N . ARG A 1 99 ? -1.057 -5.669 15.845 1.00 70.94 99 ARG A N 1
ATOM 768 C CA . ARG A 1 99 ? -0.805 -6.505 14.668 1.00 70.94 99 ARG A CA 1
ATOM 769 C C . ARG A 1 99 ? -1.073 -7.964 15.036 1.00 70.94 99 ARG A C 1
ATOM 771 O O . ARG A 1 99 ? -0.308 -8.567 15.788 1.00 70.94 99 ARG A O 1
ATOM 778 N N . HIS A 1 100 ? -2.126 -8.556 14.476 1.00 59.25 100 HIS A N 1
ATOM 779 C CA . HIS A 1 100 ? -2.358 -9.993 14.629 1.00 59.25 100 HIS A CA 1
ATOM 780 C C . HIS A 1 100 ? -1.255 -10.782 13.883 1.00 59.25 100 HIS A C 1
ATOM 782 O O . HIS A 1 100 ? -0.979 -10.480 12.716 1.00 59.25 100 HIS A O 1
ATOM 788 N N . PRO A 1 101 ? -0.614 -11.788 14.509 1.00 57.75 101 PRO A N 1
ATOM 789 C CA . PRO A 1 101 ? 0.532 -12.501 13.930 1.00 57.75 101 PRO A CA 1
ATOM 790 C C . PRO A 1 101 ? 0.200 -13.387 12.712 1.00 57.75 101 PRO A C 1
ATOM 792 O O . PRO A 1 101 ? 1.116 -13.840 12.029 1.00 57.75 101 PRO A O 1
ATOM 795 N N . ASP A 1 102 ? -1.079 -13.589 12.385 1.00 55.19 102 ASP A N 1
ATOM 796 C CA . ASP A 1 102 ? -1.536 -14.510 11.330 1.00 55.19 102 ASP A CA 1
ATOM 797 C C . ASP A 1 102 ? -1.465 -13.947 9.895 1.00 55.19 102 ASP A C 1
ATOM 799 O O . ASP A 1 102 ? -1.883 -14.603 8.947 1.00 55.19 102 ASP A O 1
ATOM 803 N N . LEU A 1 103 ? -0.908 -12.746 9.695 1.00 54.72 103 LEU A N 1
ATOM 804 C CA . LEU A 1 103 ? -0.745 -12.122 8.369 1.00 54.72 103 LEU A CA 1
ATOM 805 C C . LEU A 1 103 ? 0.518 -12.564 7.608 1.00 54.72 103 LEU A C 1
ATOM 807 O O . LEU A 1 103 ? 0.921 -11.906 6.641 1.00 54.72 103 LEU A O 1
ATOM 811 N N . GLN A 1 104 ? 1.157 -13.667 8.008 1.00 48.19 104 GLN A N 1
ATOM 812 C CA . GLN A 1 104 ? 2.158 -14.285 7.141 1.00 48.19 104 GLN A CA 1
ATOM 813 C C . GLN A 1 104 ? 1.460 -14.754 5.853 1.00 48.19 104 GLN A C 1
ATOM 815 O O . GLN A 1 104 ? 0.421 -15.411 5.935 1.00 48.19 104 GLN A O 1
ATOM 820 N N . PRO A 1 105 ? 1.983 -14.427 4.654 1.00 47.59 105 PRO A N 1
ATOM 821 C CA . PRO A 1 105 ? 1.505 -15.082 3.443 1.00 47.59 105 PRO A CA 1
ATOM 822 C C . PRO A 1 105 ? 1.632 -16.602 3.633 1.00 47.59 105 PRO A C 1
ATOM 824 O O . PRO A 1 105 ? 2.549 -17.034 4.342 1.00 47.59 105 PRO A O 1
ATOM 827 N N . PRO A 1 106 ? 0.734 -17.415 3.042 1.00 42.44 106 PRO A N 1
ATOM 828 C CA . PRO A 1 106 ? 0.821 -18.862 3.168 1.00 42.44 106 PRO A CA 1
ATOM 829 C C . PRO A 1 106 ? 2.237 -19.292 2.797 1.00 42.44 106 PRO A C 1
ATOM 831 O O . PRO A 1 106 ? 2.725 -18.986 1.708 1.00 42.44 106 PRO A O 1
ATOM 834 N N . THR A 1 107 ? 2.920 -19.948 3.732 1.00 47.72 107 THR A N 1
ATOM 835 C CA . THR A 1 107 ? 4.217 -20.547 3.462 1.00 47.72 107 THR A CA 1
ATOM 836 C C . THR A 1 107 ? 3.990 -21.588 2.379 1.00 47.72 107 THR A C 1
ATOM 838 O O . THR A 1 107 ? 3.284 -22.576 2.591 1.00 47.72 107 THR A O 1
ATOM 841 N N . SER A 1 108 ? 4.532 -21.336 1.184 1.00 46.16 108 SER A N 1
ATOM 842 C CA . SER A 1 108 ? 4.576 -22.324 0.114 1.00 46.16 108 SER A CA 1
ATOM 843 C C . SER A 1 108 ? 5.135 -23.606 0.709 1.00 46.16 108 SER A C 1
ATOM 845 O O . SER A 1 108 ? 6.298 -23.676 1.108 1.00 46.16 108 SER A O 1
ATOM 847 N N . THR A 1 109 ? 4.264 -24.599 0.853 1.00 40.50 109 THR A N 1
ATOM 848 C CA . THR A 1 109 ? 4.649 -25.922 1.320 1.00 40.50 109 THR A CA 1
ATOM 849 C C . THR A 1 109 ? 5.672 -26.442 0.314 1.00 40.50 109 THR A C 1
ATOM 851 O O . THR A 1 109 ? 5.359 -26.462 -0.879 1.00 40.50 109 THR A O 1
ATOM 854 N N . PRO A 1 110 ? 6.895 -26.820 0.724 1.00 48.47 110 PRO A N 1
ATOM 855 C CA . PRO A 1 110 ? 7.816 -27.440 -0.208 1.00 48.47 110 PRO A CA 1
ATOM 856 C C . PRO A 1 110 ? 7.180 -28.766 -0.623 1.00 48.47 110 PRO A C 1
ATOM 858 O O . PRO A 1 110 ? 6.921 -29.630 0.217 1.00 48.47 110 PRO A O 1
ATOM 861 N N . HIS A 1 111 ? 6.850 -28.888 -1.907 1.00 46.94 111 HIS A N 1
ATOM 862 C CA . HIS A 1 111 ? 6.372 -30.145 -2.456 1.00 46.94 111 HIS A CA 1
ATOM 863 C C . HIS A 1 111 ? 7.521 -31.152 -2.336 1.00 46.94 111 HIS A C 1
ATOM 865 O O . HIS A 1 111 ? 8.593 -30.939 -2.906 1.00 46.94 111 HIS A O 1
ATOM 871 N N . ALA A 1 112 ? 7.303 -32.178 -1.510 1.00 55.44 112 ALA A N 1
ATOM 872 C CA . ALA A 1 112 ? 8.152 -33.361 -1.414 1.00 55.44 112 ALA A CA 1
ATOM 873 C C . ALA A 1 112 ? 8.151 -34.152 -2.727 1.00 55.44 112 ALA A C 1
ATOM 875 O O . ALA A 1 112 ? 7.115 -34.086 -3.439 1.00 55.44 112 ALA A O 1
#

Solvent-accessible surface area (backbone atoms only — not comparable to full-atom values): 6224 Å² total; per-residue (Å²): 131,59,57,72,65,60,54,49,52,53,52,53,50,38,49,49,34,45,61,76,23,59,69,32,88,82,36,73,90,36,39,65,39,24,17,41,34,18,18,27,52,13,31,50,52,41,41,34,75,74,72,42,36,73,62,47,63,74,67,47,80,89,73,73,55,70,71,49,60,79,31,50,90,40,77,29,21,38,29,16,55,51,20,20,54,49,24,24,51,50,47,25,61,76,49,73,47,85,78,69,85,80,76,64,73,82,75,79,74,80,81,128

Mean predicted aligned error: 6.44 Å

Foldseek 3Di:
DFDVVLVVVLLVLLLVLQVQLPPVLVPLVDLVSLLSNLLSLLLQLLCVVVVNNVVSVVRDPDDPVVSLCVCCVRSSSVSSPVSNVVSNVVNCVNRVHDDDPPPDDPDPDPDD

Nearest PDB structures (foldseek):
  8fed-assembly1_K  TM=2.781E-01  e=5.914E+00  Mycolicibacterium smegmatis MC2 155